Protein AF-A0A539DXN3-F1 (afdb_monomer_lite)

pLDDT: mean 89.13, std 8.42, range [56.31, 97.69]

Secondary structure (DSSP, 8-state):
-HHHHHHHHHHHHTTHHHHHHHHHHTTS-GGGHHHHHHHHHHHHHHHHHHHHHHHHHHHHHHGGGHHHHHHHHHHHHHHHHHHHHHHHSPPPP--S-TTTS-HHHHHHHHHHHHHHHHHHHHHT-

Structure (mmCIF, N/CA/C/O backbone):
data_AF-A0A539DXN3-F1
#
_entry.id   AF-A0A539DXN3-F1
#
loop_
_atom_site.group_PDB
_atom_site.id
_atom_site.type_symbol
_atom_site.label_atom_id
_atom_site.label_alt_id
_atom_site.label_comp_id
_atom_site.label_asym_id
_atom_site.label_entity_id
_atom_site.label_seq_id
_atom_site.pdbx_PDB_ins_code
_atom_site.Cartn_x
_atom_site.Cartn_y
_atom_site.Cartn_z
_atom_site.occupancy
_atom_site.B_iso_or_equiv
_atom_site.auth_seq_id
_atom_site.auth_comp_id
_atom_site.auth_asym_id
_atom_site.auth_atom_id
_atom_site.pdbx_PDB_model_num
ATOM 1 N N . MET A 1 1 ? -9.050 -16.212 19.896 1.00 78.69 1 MET A N 1
ATOM 2 C CA . MET A 1 1 ? -9.830 -15.711 18.737 1.00 78.69 1 MET A CA 1
ATOM 3 C C . MET A 1 1 ? -9.337 -14.353 18.241 1.00 78.69 1 MET A C 1
ATOM 5 O O . MET A 1 1 ? -8.990 -14.264 17.076 1.00 78.69 1 MET A O 1
ATOM 9 N N . VAL A 1 2 ? -9.224 -13.327 19.093 1.00 86.38 2 VAL A N 1
ATOM 10 C CA . VAL A 1 2 ? -8.748 -11.980 18.694 1.00 86.38 2 VAL A CA 1
ATOM 11 C C . VAL A 1 2 ? -7.361 -11.996 18.030 1.00 86.38 2 VAL A C 1
ATOM 13 O O . VAL A 1 2 ? -7.184 -11.389 16.980 1.00 86.38 2 VAL A O 1
ATOM 16 N N . LEU A 1 3 ? -6.407 -12.767 18.565 1.00 91.56 3 LEU A N 1
ATOM 17 C CA . LEU A 1 3 ? -5.065 -12.913 17.979 1.00 91.56 3 LEU A CA 1
ATOM 18 C C . LEU A 1 3 ? -5.085 -13.403 16.526 1.00 91.56 3 LEU A C 1
ATOM 20 O O . LEU A 1 3 ? -4.330 -12.893 15.712 1.00 91.56 3 LEU A O 1
ATOM 24 N N . VAL A 1 4 ? -5.977 -14.339 16.183 1.00 94.12 4 VAL A N 1
ATOM 25 C CA . VAL A 1 4 ? -6.091 -14.857 14.809 1.00 94.12 4 VAL A CA 1
ATOM 26 C C . VAL A 1 4 ? -6.466 -13.729 13.851 1.00 94.12 4 VAL A C 1
ATOM 28 O O . VAL A 1 4 ? -5.859 -13.598 12.795 1.00 94.12 4 VAL A O 1
ATOM 31 N N . TRP A 1 5 ? -7.405 -12.866 14.243 1.00 89.06 5 TRP A N 1
ATOM 32 C CA . TRP A 1 5 ? -7.808 -11.719 13.432 1.00 89.06 5 TRP A CA 1
ATOM 33 C C . TRP A 1 5 ? -6.695 -10.687 13.269 1.00 89.06 5 TRP A C 1
ATOM 35 O O . TRP A 1 5 ? -6.492 -10.200 12.162 1.00 89.06 5 TRP A O 1
ATOM 45 N N . PHE A 1 6 ? -5.933 -10.397 14.325 1.00 90.75 6 PHE A N 1
ATOM 46 C CA . PHE A 1 6 ? -4.772 -9.508 14.223 1.00 90.75 6 PHE A CA 1
ATOM 47 C C . PHE A 1 6 ? -3.648 -10.105 13.370 1.00 90.75 6 PHE A C 1
ATOM 49 O O . PHE A 1 6 ? -3.044 -9.381 12.584 1.00 90.75 6 PHE A O 1
ATOM 56 N N . CYS A 1 7 ? -3.398 -11.414 13.468 1.00 93.75 7 CYS A N 1
ATOM 57 C CA . CYS A 1 7 ? -2.445 -12.108 12.604 1.00 93.75 7 CYS A CA 1
ATOM 58 C C . CYS A 1 7 ? -2.877 -12.061 11.136 1.00 93.75 7 CYS A C 1
ATOM 60 O O . CYS A 1 7 ? -2.048 -11.788 10.275 1.00 93.75 7 CYS A O 1
ATOM 62 N N . LEU A 1 8 ? -4.161 -12.292 10.846 1.00 92.69 8 LEU A N 1
ATOM 63 C CA . LEU A 1 8 ? -4.694 -12.201 9.486 1.00 92.69 8 LEU A CA 1
ATOM 64 C C . LEU A 1 8 ? -4.605 -10.773 8.951 1.00 92.69 8 LEU A C 1
ATOM 66 O O . LEU A 1 8 ? -4.086 -10.567 7.861 1.00 92.69 8 LEU A O 1
ATOM 70 N N . LEU A 1 9 ? -5.063 -9.789 9.724 1.00 91.25 9 LEU A N 1
ATOM 71 C CA . LEU A 1 9 ? -5.007 -8.384 9.340 1.00 91.25 9 LEU A CA 1
ATOM 72 C C . LEU A 1 9 ? -3.559 -7.951 9.083 1.00 91.25 9 LEU A C 1
ATOM 74 O O . LEU A 1 9 ? -3.235 -7.519 7.985 1.00 91.25 9 LEU A O 1
ATOM 78 N N . GLY A 1 10 ? -2.670 -8.126 10.063 1.00 91.69 10 GLY A N 1
ATOM 79 C CA . GLY A 1 10 ? -1.268 -7.734 9.935 1.00 91.69 10 GLY A CA 1
ATOM 80 C C . GLY A 1 10 ? -0.550 -8.490 8.817 1.00 91.69 10 GLY A C 1
ATOM 81 O O . GLY A 1 10 ? 0.146 -7.875 8.014 1.00 91.69 10 GLY A O 1
ATOM 82 N N . GLY A 1 11 ? -0.764 -9.804 8.718 1.00 94.06 11 GLY A N 1
ATOM 83 C CA . GLY A 1 11 ? -0.153 -10.652 7.695 1.00 94.06 11 GLY A CA 1
ATOM 84 C C . GLY A 1 11 ? -0.594 -10.307 6.272 1.00 94.06 11 GLY A C 1
ATOM 85 O O . GLY A 1 11 ? 0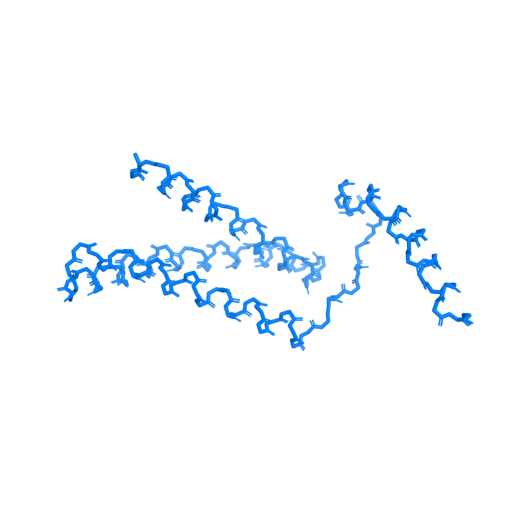.226 -10.350 5.359 1.00 94.06 11 GLY A O 1
ATOM 86 N N . LEU A 1 12 ? -1.858 -9.920 6.077 1.00 92.06 12 LEU A N 1
ATOM 87 C CA . LEU A 1 12 ? -2.379 -9.494 4.775 1.00 92.06 12 LEU A CA 1
ATOM 88 C C . LEU A 1 12 ? -2.002 -8.046 4.431 1.00 92.06 12 LEU A C 1
ATOM 90 O O . LEU A 1 12 ? -1.816 -7.736 3.255 1.00 92.06 12 LEU A O 1
ATOM 94 N N . SER A 1 13 ? -1.848 -7.170 5.427 1.00 93.81 13 SER A N 1
ATOM 95 C CA . SER A 1 13 ? -1.417 -5.784 5.213 1.00 93.81 13 SER A CA 1
ATOM 96 C C . SER A 1 13 ? 0.089 -5.663 4.953 1.00 93.81 13 SER A C 1
ATOM 98 O O . SER A 1 13 ? 0.507 -4.805 4.178 1.00 93.81 13 SER A O 1
ATOM 100 N N . TYR A 1 14 ? 0.916 -6.522 5.556 1.00 92.81 14 TYR A N 1
ATOM 101 C CA . TYR A 1 14 ? 2.378 -6.475 5.436 1.00 92.81 14 TYR A CA 1
ATOM 102 C C . TYR A 1 14 ? 2.912 -6.472 3.984 1.00 92.81 14 TYR A C 1
ATOM 104 O O . TYR A 1 14 ? 3.756 -5.632 3.665 1.00 92.81 14 TYR A O 1
ATOM 112 N N . PRO A 1 15 ? 2.427 -7.329 3.060 1.00 94.06 15 PRO A N 1
ATOM 113 C CA . PRO A 1 15 ? 2.913 -7.344 1.680 1.00 94.06 15 PRO A CA 1
ATOM 114 C C . PRO A 1 15 ? 2.393 -6.187 0.814 1.00 94.06 15 PRO A C 1
ATOM 116 O O . PRO A 1 15 ? 2.800 -6.079 -0.341 1.00 94.06 15 PRO A O 1
ATOM 119 N N . LEU A 1 16 ? 1.508 -5.312 1.310 1.00 93.06 16 LEU A N 1
ATOM 120 C CA . LEU A 1 16 ? 0.927 -4.248 0.481 1.00 93.06 16 LEU A CA 1
ATOM 121 C C . LEU A 1 16 ? 1.993 -3.321 -0.107 1.00 93.06 16 LEU A C 1
ATOM 123 O O . LEU A 1 16 ? 1.898 -2.955 -1.278 1.00 93.06 16 LEU A O 1
ATOM 127 N N . TYR A 1 17 ? 3.029 -2.986 0.668 1.00 93.06 17 TYR A N 1
ATOM 128 C CA . TYR A 1 17 ? 4.121 -2.150 0.173 1.00 93.06 17 TYR A CA 1
ATOM 129 C C . TYR A 1 17 ? 4.903 -2.840 -0.952 1.00 93.06 17 TYR A C 1
ATOM 131 O O . TYR A 1 17 ? 5.128 -2.236 -1.998 1.00 93.06 17 TYR A O 1
ATOM 139 N N . SER A 1 18 ? 5.280 -4.114 -0.782 1.00 93.56 18 SER A N 1
ATOM 140 C CA . SER A 1 18 ? 6.052 -4.837 -1.800 1.00 93.56 18 SER A CA 1
ATOM 141 C C . SER A 1 18 ? 5.239 -5.082 -3.073 1.00 93.56 18 SER A C 1
ATOM 143 O O . SER A 1 18 ? 5.781 -4.943 -4.169 1.00 93.56 18 SER A O 1
ATOM 145 N N . ILE A 1 19 ? 3.935 -5.358 -2.952 1.00 92.62 19 ILE A N 1
ATOM 146 C CA . ILE A 1 19 ? 3.017 -5.472 -4.094 1.00 92.62 19 ILE A CA 1
ATOM 147 C C . ILE A 1 19 ? 2.883 -4.128 -4.817 1.00 92.62 19 ILE A C 1
ATOM 149 O O . ILE A 1 19 ? 3.001 -4.086 -6.040 1.00 92.62 19 ILE A O 1
ATOM 153 N N . ALA A 1 20 ? 2.670 -3.025 -4.094 1.00 92.62 20 ALA A N 1
ATOM 154 C CA . ALA A 1 20 ? 2.556 -1.697 -4.694 1.00 92.62 20 ALA A CA 1
ATOM 155 C C . ALA A 1 20 ? 3.862 -1.252 -5.371 1.00 92.62 20 ALA A C 1
ATOM 157 O O . ALA A 1 20 ? 3.821 -0.672 -6.458 1.00 92.62 20 ALA A O 1
ATOM 158 N N . ALA A 1 21 ? 5.015 -1.562 -4.772 1.00 92.56 21 ALA A N 1
ATOM 159 C CA . ALA A 1 21 ? 6.325 -1.276 -5.345 1.00 92.56 21 ALA A CA 1
ATOM 160 C C . ALA A 1 21 ? 6.582 -2.104 -6.611 1.00 92.56 21 ALA A C 1
ATOM 162 O O . ALA A 1 21 ? 6.966 -1.542 -7.633 1.00 92.56 21 ALA A O 1
ATOM 163 N N . ALA A 1 22 ? 6.305 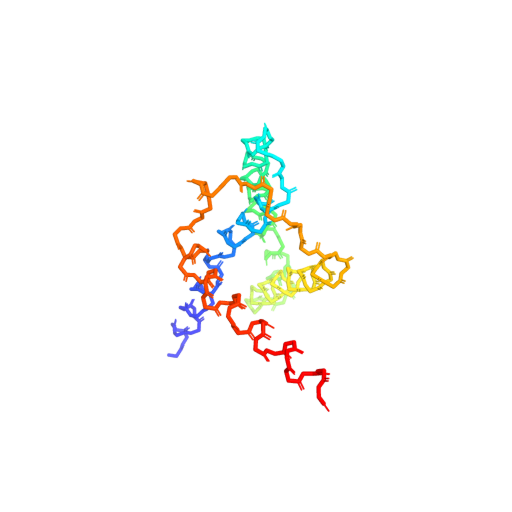-3.412 -6.583 1.00 90.00 22 ALA A N 1
ATOM 164 C CA . ALA A 1 22 ? 6.414 -4.273 -7.760 1.00 90.00 22 ALA A CA 1
ATOM 165 C C . ALA A 1 22 ? 5.488 -3.794 -8.885 1.00 90.00 22 ALA A C 1
ATOM 167 O O . ALA A 1 22 ? 5.942 -3.582 -10.006 1.00 90.00 22 ALA A O 1
ATOM 168 N N . TYR A 1 23 ? 4.222 -3.520 -8.556 1.00 89.88 23 TYR A N 1
ATOM 169 C CA . TYR A 1 23 ? 3.259 -2.984 -9.509 1.00 89.88 23 TYR A CA 1
ATOM 170 C C . TYR A 1 23 ? 3.726 -1.653 -10.091 1.00 89.88 23 TYR A C 1
ATOM 172 O O . TYR A 1 23 ? 3.621 -1.462 -11.287 1.00 89.88 23 TYR A O 1
ATOM 180 N N . THR A 1 24 ? 4.264 -0.732 -9.293 1.00 91.38 24 THR A N 1
ATOM 181 C CA . THR A 1 24 ? 4.766 0.555 -9.803 1.00 91.38 24 THR A CA 1
ATOM 182 C C . THR A 1 24 ? 5.987 0.363 -10.705 1.00 91.38 24 THR A C 1
ATOM 184 O O . THR A 1 24 ? 6.056 0.971 -11.772 1.00 91.38 24 THR A O 1
ATOM 187 N N . ASN A 1 25 ? 6.908 -0.530 -10.334 1.00 88.81 25 ASN A N 1
ATOM 188 C CA . ASN A 1 25 ? 8.125 -0.821 -11.096 1.00 88.81 25 ASN A CA 1
ATOM 189 C C . ASN A 1 25 ? 7.858 -1.386 -12.498 1.00 88.81 25 ASN A C 1
ATOM 191 O O . ASN A 1 25 ? 8.718 -1.241 -13.367 1.00 88.81 25 ASN A O 1
ATOM 195 N N . ASP A 1 26 ? 6.694 -1.998 -12.728 1.00 87.50 26 ASP A N 1
ATOM 196 C CA . ASP A 1 26 ? 6.285 -2.475 -14.053 1.00 87.50 26 ASP A CA 1
ATOM 197 C C . ASP A 1 26 ? 5.918 -1.324 -15.011 1.00 87.50 26 ASP A C 1
ATOM 199 O O . ASP A 1 26 ? 5.948 -1.499 -16.229 1.00 87.50 26 ASP A O 1
ATOM 203 N N . TRP A 1 27 ? 5.584 -0.138 -14.486 1.00 88.69 27 TRP A N 1
ATOM 204 C CA . TRP A 1 27 ? 5.156 1.029 -15.276 1.00 88.69 27 TRP A CA 1
ATOM 205 C C . TRP A 1 27 ? 6.252 2.068 -15.499 1.00 88.69 27 TRP A C 1
ATOM 207 O O . TRP A 1 27 ? 6.082 2.949 -16.341 1.00 88.69 27 TRP A O 1
ATOM 217 N N . ILE A 1 28 ? 7.344 1.991 -14.744 1.00 90.38 28 ILE A N 1
ATOM 218 C CA . ILE A 1 28 ? 8.427 2.972 -14.769 1.00 90.38 28 ILE A CA 1
ATOM 219 C C . ILE A 1 28 ? 9.532 2.506 -15.719 1.00 90.38 28 ILE A C 1
ATOM 221 O O . ILE A 1 28 ? 9.901 1.332 -15.745 1.00 90.38 28 ILE A O 1
ATOM 225 N N . GLU A 1 29 ? 10.056 3.437 -16.512 1.00 88.31 29 GLU A N 1
ATOM 226 C CA . GLU A 1 29 ? 11.183 3.175 -17.409 1.00 88.31 29 GLU A CA 1
ATOM 227 C C . GLU A 1 29 ? 12.470 2.925 -16.607 1.00 88.31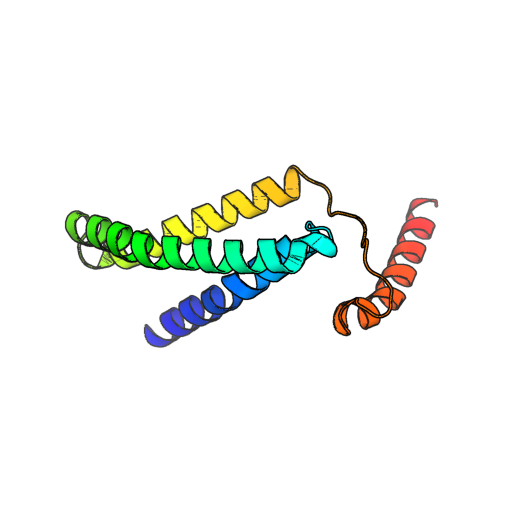 29 GLU A C 1
ATOM 229 O O . GLU A 1 29 ? 12.620 3.499 -15.522 1.00 88.31 29 GLU A O 1
ATOM 234 N N . PRO A 1 30 ? 13.380 2.047 -17.075 1.00 86.38 30 PRO A N 1
ATOM 235 C CA . PRO A 1 30 ? 14.554 1.628 -16.307 1.00 86.38 30 PRO A CA 1
ATOM 236 C C . PRO A 1 30 ? 15.382 2.786 -15.738 1.00 86.38 30 PRO A C 1
ATOM 238 O O . PRO A 1 30 ? 15.850 2.719 -14.601 1.00 86.38 30 PRO A O 1
ATOM 241 N N . GLU A 1 31 ? 15.491 3.876 -16.493 1.00 89.81 31 GLU A N 1
ATOM 242 C CA . GLU A 1 31 ? 16.249 5.084 -16.164 1.00 89.81 31 GLU A CA 1
ATOM 243 C C . GLU A 1 31 ? 15.644 5.852 -14.974 1.00 89.81 31 GLU A C 1
ATOM 245 O O . GLU A 1 31 ? 16.332 6.614 -14.295 1.00 89.81 31 GLU A O 1
ATOM 250 N N . HIS A 1 32 ? 14.358 5.639 -14.686 1.00 92.69 32 HIS A N 1
ATOM 251 C CA . HIS A 1 32 ? 13.599 6.356 -13.661 1.00 92.69 32 HIS A CA 1
ATOM 252 C C . HIS A 1 32 ? 13.303 5.520 -12.409 1.00 92.69 32 HIS A C 1
ATOM 254 O O . HIS A 1 32 ? 12.677 6.019 -11.471 1.00 92.69 32 HIS A O 1
ATOM 260 N N . LEU A 1 33 ? 13.774 4.271 -12.338 1.00 90.44 33 LEU A N 1
ATOM 261 C CA . LEU A 1 33 ? 13.461 3.361 -11.229 1.00 90.44 33 LEU A CA 1
ATOM 262 C C . LEU A 1 33 ? 13.931 3.873 -9.868 1.00 90.44 33 LEU A C 1
ATOM 264 O O . LEU A 1 33 ? 13.186 3.787 -8.896 1.00 90.44 33 LEU A O 1
ATOM 268 N N . ASN A 1 34 ? 15.135 4.442 -9.794 1.00 93.38 34 ASN A N 1
ATOM 269 C CA . ASN A 1 34 ? 15.668 4.965 -8.534 1.00 93.38 34 ASN A CA 1
ATOM 270 C C . ASN A 1 34 ? 14.847 6.159 -8.026 1.00 93.38 34 ASN A C 1
ATOM 272 O O . ASN A 1 34 ? 14.558 6.248 -6.833 1.00 93.38 34 ASN A O 1
ATOM 276 N N . ALA A 1 35 ? 14.427 7.045 -8.935 1.00 95.38 35 ALA A N 1
ATOM 277 C CA . ALA A 1 35 ? 13.571 8.181 -8.605 1.00 95.38 35 ALA A CA 1
ATOM 278 C C . ALA A 1 35 ? 12.158 7.732 -8.188 1.00 95.38 35 ALA A C 1
ATOM 280 O O . ALA A 1 35 ? 11.579 8.280 -7.253 1.00 95.38 35 ALA A O 1
ATOM 281 N N . ALA A 1 36 ? 11.605 6.703 -8.835 1.00 95.06 36 ALA A N 1
ATOM 282 C CA . ALA A 1 36 ? 10.321 6.133 -8.436 1.00 95.06 36 ALA A CA 1
ATOM 283 C C . ALA A 1 36 ? 10.394 5.439 -7.066 1.00 95.06 36 ALA A C 1
ATOM 285 O O . ALA A 1 36 ? 9.482 5.585 -6.253 1.00 95.06 36 ALA A O 1
ATOM 286 N N . ALA A 1 37 ? 11.485 4.722 -6.781 1.00 94.12 37 ALA A N 1
ATOM 287 C CA . ALA A 1 37 ? 11.690 4.050 -5.503 1.00 94.12 37 ALA A CA 1
ATOM 288 C C . ALA A 1 37 ? 11.762 5.041 -4.331 1.00 94.12 37 ALA A C 1
ATOM 290 O O . ALA A 1 37 ? 11.126 4.809 -3.302 1.00 94.12 37 ALA A O 1
ATOM 291 N N . SER A 1 38 ? 12.480 6.161 -4.484 1.00 96.31 38 SER A N 1
ATOM 292 C CA . SER A 1 38 ? 12.527 7.193 -3.442 1.00 96.31 38 SER A CA 1
ATOM 293 C C . SER A 1 38 ? 11.150 7.814 -3.210 1.00 96.31 38 SER A C 1
ATOM 295 O O . SER A 1 38 ? 10.722 7.921 -2.062 1.00 96.31 38 SER A O 1
ATOM 297 N N . LEU A 1 39 ? 10.406 8.117 -4.280 1.00 96.75 39 LEU A N 1
ATOM 298 C CA . LEU A 1 39 ? 9.051 8.654 -4.174 1.00 96.75 39 LEU A CA 1
ATOM 299 C C . LEU A 1 39 ? 8.088 7.684 -3.473 1.00 96.75 39 LEU A C 1
ATOM 301 O O . LEU A 1 39 ? 7.285 8.118 -2.649 1.00 96.75 39 LEU A O 1
ATOM 305 N N . LEU A 1 40 ? 8.176 6.379 -3.748 1.00 96.25 40 LEU A N 1
ATOM 306 C CA . LEU A 1 40 ? 7.364 5.362 -3.068 1.00 96.25 40 LEU A CA 1
ATOM 307 C C . LEU A 1 40 ? 7.617 5.339 -1.557 1.00 96.25 40 LEU A C 1
ATOM 309 O O . LEU A 1 40 ? 6.661 5.297 -0.781 1.00 96.25 40 LEU A O 1
ATOM 313 N N . VAL A 1 41 ? 8.882 5.408 -1.131 1.00 96.69 41 VAL A N 1
ATOM 314 C CA . VAL A 1 41 ? 9.238 5.475 0.297 1.00 96.69 41 VAL A CA 1
ATOM 315 C C . VAL A 1 41 ? 8.748 6.783 0.916 1.00 96.69 41 VAL A C 1
ATOM 317 O O . VAL A 1 41 ? 8.192 6.770 2.014 1.00 96.69 41 VAL A O 1
ATOM 320 N N . THR A 1 42 ? 8.890 7.909 0.214 1.00 97.50 42 THR A N 1
ATOM 321 C CA . THR A 1 42 ? 8.373 9.203 0.677 1.00 97.50 42 THR A CA 1
ATOM 322 C C . THR A 1 42 ? 6.857 9.162 0.867 1.00 97.50 42 THR A C 1
ATOM 324 O O . THR A 1 42 ? 6.366 9.563 1.920 1.00 97.50 42 THR A O 1
ATOM 327 N N . LEU A 1 43 ? 6.109 8.624 -0.100 1.00 96.25 43 LEU A N 1
ATOM 328 C CA . LEU A 1 43 ? 4.654 8.471 -0.008 1.00 96.25 43 LEU A CA 1
ATOM 329 C C . LEU A 1 43 ? 4.245 7.524 1.124 1.00 96.25 43 LEU A C 1
ATOM 331 O O . LEU A 1 43 ? 3.280 7.803 1.837 1.00 96.25 43 LEU A O 1
ATOM 335 N N . TYR A 1 44 ? 4.994 6.439 1.332 1.00 94.94 44 TYR A N 1
ATOM 336 C CA . TYR A 1 44 ? 4.791 5.554 2.475 1.00 94.94 44 TYR A CA 1
ATOM 337 C C . TYR A 1 44 ? 4.984 6.301 3.803 1.00 94.94 44 TYR A C 1
ATOM 339 O O . TYR A 1 44 ? 4.156 6.176 4.703 1.00 94.94 44 TYR A O 1
ATOM 347 N N . GLY A 1 45 ? 6.014 7.149 3.898 1.00 97.00 45 GLY A N 1
ATOM 348 C CA . GLY A 1 45 ? 6.246 8.024 5.049 1.00 97.00 45 GLY A CA 1
ATOM 349 C C . GLY A 1 45 ? 5.098 9.007 5.296 1.00 97.00 45 GLY A C 1
ATOM 350 O O . GLY A 1 45 ? 4.635 9.134 6.427 1.00 97.00 45 GLY A O 1
ATOM 351 N N . VAL A 1 46 ? 4.574 9.645 4.244 1.00 97.69 46 VAL A N 1
ATOM 352 C CA . VAL A 1 46 ? 3.389 10.516 4.349 1.00 97.69 46 VAL A CA 1
ATOM 353 C C . VAL A 1 46 ? 2.191 9.732 4.888 1.00 97.69 46 VAL A C 1
ATOM 355 O O . VAL A 1 46 ? 1.531 10.186 5.820 1.00 97.69 46 VAL A O 1
ATOM 358 N N . GLY A 1 47 ? 1.939 8.530 4.365 1.00 94.81 47 GLY A N 1
ATOM 359 C CA . GLY A 1 47 ? 0.884 7.648 4.867 1.00 94.81 47 GLY A CA 1
ATOM 360 C C . GLY A 1 47 ? 1.078 7.256 6.335 1.00 9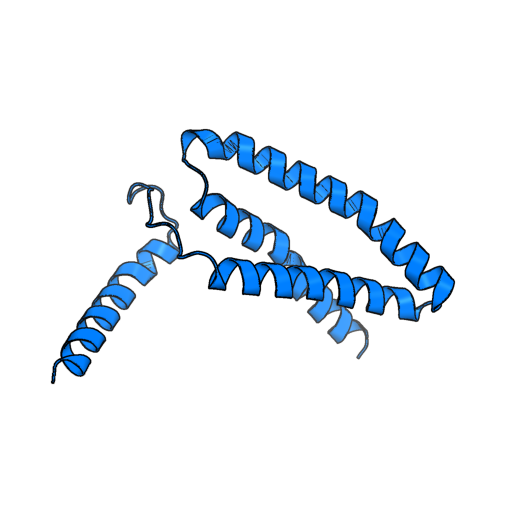4.81 47 GLY A C 1
ATOM 361 O O . GLY A 1 47 ? 0.109 7.243 7.092 1.00 94.81 47 GLY A O 1
ATOM 362 N N . ALA A 1 48 ? 2.318 7.001 6.760 1.00 95.50 48 ALA A N 1
ATOM 363 C CA . ALA A 1 48 ? 2.652 6.673 8.145 1.00 95.50 48 ALA A CA 1
ATOM 364 C C . ALA A 1 48 ? 2.412 7.843 9.114 1.00 95.50 48 ALA A C 1
ATOM 366 O O . ALA A 1 48 ? 2.071 7.607 10.270 1.00 95.50 48 ALA A O 1
ATOM 367 N N . VAL A 1 49 ? 2.539 9.090 8.646 1.00 97.62 49 VAL A N 1
ATOM 368 C CA . VAL A 1 49 ? 2.180 10.285 9.424 1.00 97.62 49 VAL A CA 1
ATOM 369 C C . VAL A 1 49 ? 0.667 10.497 9.431 1.00 97.62 49 VAL A C 1
ATOM 371 O O . VAL A 1 49 ? 0.086 10.686 10.493 1.00 97.62 49 VAL A O 1
ATOM 374 N N . VAL A 1 50 ? 0.009 10.436 8.270 1.00 96.94 50 VAL A N 1
ATOM 375 C CA . VAL A 1 50 ? -1.433 10.715 8.129 1.00 96.94 50 VAL A CA 1
ATOM 376 C C . VAL A 1 50 ? -2.300 9.641 8.799 1.00 96.94 50 VAL A C 1
ATOM 378 O O . VAL A 1 50 ? -3.325 9.961 9.400 1.00 96.94 50 VAL A O 1
ATOM 381 N N . GLY A 1 51 ? -1.894 8.372 8.732 1.00 95.00 51 GLY A N 1
ATOM 382 C CA . GLY A 1 51 ? -2.659 7.228 9.237 1.00 95.00 51 GLY A CA 1
ATOM 383 C C . GLY A 1 51 ? -3.066 7.346 10.712 1.00 95.00 51 GLY A C 1
ATOM 384 O O . GLY A 1 51 ? -4.261 7.250 11.004 1.00 95.00 51 GLY A O 1
ATOM 385 N N . PRO A 1 52 ? -2.129 7.603 11.645 1.00 96.25 52 PRO A N 1
ATOM 386 C CA . PRO A 1 52 ? -2.441 7.826 13.054 1.00 96.25 52 PRO A CA 1
ATOM 387 C C . PRO A 1 52 ? -3.417 8.979 13.297 1.00 96.25 52 PRO A C 1
ATOM 389 O O . PRO A 1 52 ? -4.280 8.844 14.159 1.00 96.25 52 PRO A O 1
ATOM 392 N N . PHE A 1 53 ? -3.350 10.075 12.530 1.00 97.00 53 PHE A N 1
ATOM 393 C CA . PHE A 1 53 ? -4.317 11.173 12.664 1.00 97.00 53 PHE A CA 1
ATOM 394 C C . PHE A 1 53 ? -5.727 10.743 12.255 1.00 97.00 53 PHE A C 1
ATOM 396 O O . PHE A 1 53 ? -6.683 11.018 12.978 1.00 97.00 53 PHE A O 1
ATOM 403 N N . VAL A 1 54 ? -5.866 10.017 11.140 1.00 96.44 54 VAL A N 1
ATOM 404 C CA . VAL A 1 54 ? -7.162 9.466 10.709 1.00 96.44 54 VAL A CA 1
ATOM 405 C C . VAL A 1 54 ? -7.709 8.504 11.764 1.00 96.44 54 VAL A C 1
ATOM 407 O O . VAL A 1 54 ? -8.870 8.612 12.159 1.00 96.44 54 VAL A O 1
ATOM 410 N N . ALA A 1 55 ? -6.870 7.597 12.271 1.00 96.50 55 ALA A N 1
ATOM 411 C CA . ALA A 1 55 ? -7.260 6.669 13.325 1.00 96.50 55 ALA A CA 1
ATOM 412 C C . ALA A 1 55 ? -7.669 7.402 14.611 1.00 96.50 55 ALA A C 1
ATOM 414 O O . ALA A 1 55 ? -8.706 7.073 15.178 1.00 96.50 55 ALA A O 1
ATOM 415 N N . ALA A 1 56 ? -6.918 8.424 15.029 1.00 97.06 56 ALA A N 1
ATOM 416 C CA . ALA A 1 56 ? -7.228 9.227 16.206 1.00 97.06 56 ALA A CA 1
ATOM 417 C C . ALA A 1 56 ? -8.587 9.927 16.075 1.00 97.06 56 ALA A C 1
ATOM 419 O O . ALA A 1 56 ? -9.402 9.841 16.986 1.00 97.06 56 ALA A O 1
ATOM 420 N N . VAL A 1 57 ? -8.880 10.555 14.932 1.00 97.38 57 VAL A N 1
ATOM 421 C CA . VAL A 1 57 ? -10.178 11.212 14.689 1.00 97.38 57 VAL A CA 1
ATOM 422 C C . VAL A 1 57 ? -11.336 10.208 14.734 1.00 97.38 57 VAL A C 1
ATOM 424 O O . VAL A 1 57 ? -12.370 10.472 15.358 1.00 97.38 57 VAL A O 1
ATOM 427 N N . MET A 1 58 ? -11.175 9.033 14.121 1.00 97.38 58 MET A N 1
ATOM 428 C CA . MET A 1 58 ? -12.209 7.993 14.162 1.00 97.38 58 MET A CA 1
ATOM 429 C C . MET A 1 58 ? -12.382 7.405 15.565 1.00 97.38 58 MET A C 1
ATOM 431 O O . MET A 1 58 ? -13.506 7.155 15.993 1.00 97.38 58 MET A O 1
ATOM 435 N N . MET A 1 59 ? -11.291 7.226 16.312 1.00 97.50 59 MET A N 1
ATOM 436 C CA . MET A 1 59 ? -11.349 6.752 17.694 1.00 97.50 59 MET A CA 1
ATOM 437 C C . MET A 1 59 ? -11.986 7.778 18.637 1.00 97.50 59 MET A C 1
ATOM 439 O O . MET A 1 59 ? -12.747 7.394 19.520 1.00 97.50 59 MET A O 1
ATOM 443 N N . SER A 1 60 ? -11.741 9.073 18.432 1.00 97.38 60 SER A N 1
ATOM 444 C CA . SER A 1 60 ? -12.361 10.142 19.226 1.00 97.38 60 SER A CA 1
ATOM 445 C C . SER A 1 60 ? -13.871 10.245 19.007 1.00 97.38 60 SER A C 1
ATOM 447 O O . SER A 1 60 ? -14.597 10.601 19.928 1.00 97.38 60 SER A O 1
ATOM 449 N N . SER A 1 61 ? -14.359 9.932 17.803 1.00 96.50 61 SER A N 1
ATOM 450 C CA . SER A 1 61 ? -15.785 10.038 17.457 1.00 96.50 61 SER A CA 1
ATOM 451 C C . SER A 1 61 ? -16.584 8.758 17.723 1.00 96.50 61 SER A C 1
ATOM 453 O O . SER A 1 61 ? -17.738 8.835 18.133 1.00 96.50 61 SER A O 1
ATOM 455 N N . MET A 1 62 ? -15.988 7.582 17.503 1.00 95.69 62 MET A N 1
ATOM 456 C CA . MET A 1 62 ? -16.671 6.278 17.570 1.00 95.69 62 MET A CA 1
ATOM 457 C C . MET A 1 62 ? -16.175 5.392 18.726 1.00 95.69 62 MET A C 1
ATOM 459 O O . MET A 1 62 ? -16.590 4.237 18.850 1.00 95.69 62 MET A O 1
ATOM 463 N N . GLY A 1 63 ? -15.256 5.894 19.555 1.00 95.75 63 GLY A N 1
ATOM 464 C CA . GLY A 1 63 ? -14.588 5.119 20.597 1.00 95.75 63 GLY A CA 1
ATOM 465 C C . GLY A 1 63 ? -13.581 4.099 20.036 1.00 95.75 63 GLY A C 1
ATOM 466 O O . GLY A 1 63 ? -13.149 4.201 18.886 1.00 95.75 63 GLY A O 1
ATOM 467 N N . PRO A 1 64 ? -13.206 3.063 20.809 1.00 94.06 64 PRO A N 1
ATOM 468 C CA . PRO A 1 64 ? -12.161 2.105 20.422 1.00 94.06 64 PRO A CA 1
ATOM 469 C C . PRO A 1 64 ? -12.415 1.366 19.098 1.00 94.06 64 PRO A C 1
ATOM 471 O O . PRO A 1 64 ? -11.474 1.012 18.390 1.00 94.06 64 PRO A O 1
ATOM 474 N N . VAL A 1 65 ? -13.685 1.164 18.729 1.00 94.75 65 VAL A N 1
ATOM 475 C CA . VAL A 1 65 ? -14.074 0.518 17.461 1.00 94.75 65 VAL A CA 1
ATOM 476 C C . VAL A 1 65 ? -13.660 1.363 16.246 1.00 94.75 65 VAL A C 1
ATOM 478 O O . VAL A 1 65 ? -13.420 0.815 15.169 1.00 94.75 65 VAL A O 1
ATOM 481 N N . GLY A 1 66 ? -13.492 2.679 16.419 1.00 95.81 66 GLY A N 1
ATOM 482 C CA . GLY A 1 66 ? -13.031 3.600 15.380 1.00 95.81 66 GLY A CA 1
ATOM 483 C C . GLY A 1 66 ? -11.677 3.224 14.767 1.00 95.81 66 GLY A C 1
ATOM 484 O O . GLY A 1 66 ? -11.448 3.500 13.592 1.00 95.81 66 GLY A O 1
ATOM 485 N N . PHE A 1 67 ? -10.811 2.518 15.503 1.00 94.00 67 PHE A N 1
ATOM 486 C CA . PHE A 1 67 ? -9.549 1.997 14.967 1.00 94.00 67 PHE A CA 1
ATOM 487 C C . PHE A 1 67 ? -9.763 0.958 13.854 1.00 94.00 67 PHE A C 1
ATOM 489 O O . PHE A 1 67 ? -9.093 0.982 12.826 1.00 94.00 67 PHE A O 1
ATOM 496 N N . PHE A 1 68 ? -10.721 0.045 14.019 1.00 93.06 68 PHE A N 1
ATOM 497 C CA . PHE A 1 68 ? -11.006 -0.961 12.994 1.00 93.06 68 PHE A CA 1
ATOM 498 C C . PHE A 1 68 ? -11.730 -0.354 11.793 1.00 93.06 68 PHE A C 1
ATOM 500 O O . PHE A 1 68 ? -11.475 -0.752 10.656 1.00 93.06 68 PHE A O 1
ATOM 507 N N . TRP A 1 69 ? -12.583 0.647 12.026 1.00 95.81 69 TRP A N 1
ATOM 508 C CA . TRP A 1 69 ? -13.206 1.401 10.941 1.00 95.81 69 TRP A CA 1
ATOM 509 C C . TRP A 1 69 ? -12.188 2.192 10.122 1.00 95.81 69 TRP A C 1
ATOM 511 O O . TRP A 1 69 ? -12.280 2.180 8.896 1.00 95.81 69 TRP A O 1
ATOM 521 N N . SER A 1 70 ? -11.187 2.810 10.755 1.00 95.62 70 SER A N 1
ATOM 522 C CA . SER A 1 70 ? -10.132 3.514 10.019 1.00 95.62 70 SER A CA 1
ATOM 523 C C . SER A 1 70 ? -9.324 2.551 9.147 1.00 95.62 70 SER A C 1
ATOM 525 O O . SER A 1 70 ? -9.101 2.828 7.967 1.00 95.62 70 SER A O 1
ATOM 527 N N . LEU A 1 71 ? -8.980 1.371 9.672 1.00 94.38 71 LEU A N 1
ATOM 528 C CA . LEU A 1 71 ? -8.337 0.307 8.903 1.00 94.38 71 LEU A CA 1
ATOM 529 C C . LEU A 1 71 ? -9.194 -0.148 7.720 1.00 94.38 71 LEU A C 1
ATOM 531 O O . LEU A 1 71 ? -8.673 -0.259 6.609 1.00 94.38 71 LEU A O 1
ATOM 535 N N . PHE A 1 72 ? -10.488 -0.393 7.940 1.00 94.81 72 PHE A N 1
ATOM 536 C CA . PHE A 1 72 ? -11.416 -0.799 6.887 1.00 94.81 72 PHE A CA 1
ATOM 537 C C . PHE A 1 72 ? -11.498 0.252 5.778 1.00 94.81 72 PHE A C 1
ATOM 539 O O . PHE A 1 72 ? -11.336 -0.088 4.609 1.00 94.81 72 PHE A O 1
ATOM 546 N N . VAL A 1 73 ? -11.685 1.527 6.132 1.00 95.75 73 VAL A N 1
ATOM 547 C CA . VAL A 1 73 ? -11.777 2.630 5.166 1.00 95.75 73 VAL A CA 1
ATOM 548 C C . VAL A 1 73 ? -10.486 2.758 4.358 1.00 95.75 73 VAL A C 1
ATOM 550 O O . VAL A 1 73 ? -10.544 2.821 3.132 1.00 95.75 73 VAL A O 1
ATOM 553 N N . LEU A 1 74 ? -9.316 2.732 5.005 1.00 94.88 74 LEU A N 1
ATOM 554 C CA . LEU A 1 74 ? -8.030 2.849 4.310 1.00 94.88 74 LEU A CA 1
ATOM 555 C C . LEU A 1 74 ? -7.787 1.672 3.352 1.00 94.88 74 LEU A C 1
ATOM 557 O O . LEU A 1 74 ? -7.402 1.887 2.202 1.00 94.88 74 LEU A O 1
ATOM 561 N N . HIS A 1 75 ? -8.075 0.436 3.771 1.00 94.62 75 HIS A N 1
ATOM 562 C CA . HIS A 1 75 ? -7.951 -0.734 2.894 1.00 94.62 75 HIS A CA 1
ATOM 563 C C . HIS A 1 75 ? -8.981 -0.719 1.759 1.00 94.62 75 HIS A C 1
ATOM 565 O O . HIS A 1 75 ? -8.645 -1.076 0.630 1.00 94.62 75 HIS A O 1
ATOM 571 N N . ALA A 1 76 ? -10.212 -0.274 2.022 1.00 96.31 76 ALA A N 1
ATOM 572 C CA . ALA A 1 76 ? -11.244 -0.133 1.002 1.00 96.31 76 ALA A CA 1
ATOM 573 C C . ALA A 1 76 ? -10.851 0.906 -0.059 1.00 96.31 76 ALA A C 1
ATOM 575 O O . ALA A 1 76 ? -11.013 0.644 -1.249 1.00 96.31 76 ALA A O 1
ATOM 576 N N . LEU A 1 77 ? -10.272 2.042 0.345 1.00 96.06 77 LEU A N 1
ATOM 577 C CA . LEU A 1 77 ? -9.756 3.057 -0.579 1.00 96.06 77 LEU A CA 1
ATOM 578 C C . LEU A 1 77 ? -8.657 2.488 -1.483 1.00 96.06 77 LEU A C 1
ATOM 580 O O . LEU A 1 77 ? -8.711 2.670 -2.700 1.00 96.06 77 LEU A O 1
ATOM 584 N N . ILE A 1 78 ? -7.705 1.744 -0.909 1.00 94.31 78 ILE A N 1
ATOM 585 C CA . ILE A 1 78 ? -6.657 1.052 -1.673 1.00 94.31 78 ILE A CA 1
ATOM 586 C C . ILE A 1 78 ? -7.292 0.058 -2.655 1.00 94.31 78 ILE A C 1
ATOM 588 O O . ILE A 1 78 ? -6.983 0.089 -3.845 1.00 94.31 78 ILE A O 1
ATOM 592 N N . ALA A 1 79 ? -8.214 -0.790 -2.195 1.00 94.88 79 ALA A N 1
ATOM 593 C CA . ALA A 1 79 ? -8.871 -1.792 -3.030 1.00 94.88 79 ALA A CA 1
ATOM 594 C C . ALA A 1 79 ? -9.643 -1.162 -4.201 1.00 94.88 79 ALA A C 1
ATOM 596 O O . ALA A 1 79 ? -9.478 -1.589 -5.345 1.00 94.88 79 ALA A O 1
ATOM 597 N N . VAL A 1 80 ? -10.436 -0.117 -3.945 1.00 97.44 80 VAL A N 1
ATOM 598 C CA . VAL A 1 80 ? -11.174 0.612 -4.987 1.00 97.44 80 VAL A CA 1
ATOM 599 C C . VAL A 1 80 ? -10.209 1.248 -5.982 1.00 97.44 80 VAL A C 1
ATOM 601 O O . VAL A 1 80 ? -10.401 1.096 -7.190 1.00 97.44 80 VAL A O 1
ATOM 604 N N . PHE A 1 81 ? -9.146 1.900 -5.504 1.00 94.56 81 PHE A N 1
ATOM 605 C CA . PHE A 1 81 ? -8.132 2.498 -6.368 1.00 94.56 81 PHE A CA 1
ATOM 606 C C . PHE A 1 81 ? -7.456 1.456 -7.268 1.00 94.56 81 PHE A C 1
ATOM 608 O O . PHE A 1 81 ? -7.355 1.668 -8.478 1.00 94.56 81 PHE A O 1
ATOM 615 N N . PHE A 1 82 ? -7.042 0.313 -6.716 1.00 92.62 82 PHE A N 1
ATOM 616 C CA . PHE A 1 82 ? -6.413 -0.759 -7.489 1.00 92.62 82 PHE A CA 1
ATOM 617 C C . PHE A 1 82 ? -7.368 -1.364 -8.519 1.00 92.62 82 PHE A C 1
ATOM 619 O O . PHE A 1 82 ? -6.983 -1.540 -9.675 1.00 92.62 82 PHE A O 1
ATOM 626 N N . VAL A 1 83 ? -8.621 -1.641 -8.145 1.00 94.44 83 VAL A N 1
ATOM 627 C CA . VAL A 1 83 ? -9.637 -2.150 -9.081 1.00 94.44 83 VAL A CA 1
ATOM 628 C C . VAL A 1 83 ? -9.884 -1.151 -10.207 1.00 94.44 83 VAL A C 1
ATOM 630 O O . VAL A 1 83 ? -9.899 -1.540 -11.376 1.00 94.44 83 VAL A O 1
ATOM 633 N N . HIS A 1 84 ? -10.038 0.131 -9.877 1.00 95.94 84 HIS A N 1
ATOM 634 C CA . HIS A 1 84 ? -10.185 1.191 -10.868 1.00 95.94 84 HIS A CA 1
ATOM 635 C C . HIS A 1 84 ? -8.967 1.244 -11.801 1.00 95.94 84 HIS A C 1
ATOM 637 O O . HIS A 1 84 ? -9.117 1.205 -13.020 1.00 95.94 84 HIS A O 1
ATOM 643 N N . ARG A 1 85 ? -7.749 1.249 -11.250 1.00 92.62 85 ARG A N 1
ATOM 644 C CA . ARG A 1 85 ? -6.515 1.344 -12.035 1.00 92.62 85 ARG A CA 1
ATOM 645 C C . ARG A 1 85 ? -6.299 0.138 -12.952 1.00 92.62 85 ARG A C 1
ATOM 647 O O . ARG A 1 85 ? -5.929 0.331 -14.105 1.00 92.62 85 ARG A O 1
ATOM 654 N N . MET A 1 86 ? -6.581 -1.079 -12.490 1.00 90.62 86 M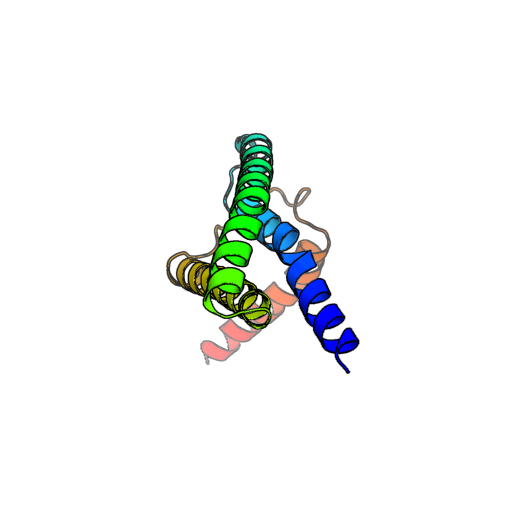ET A N 1
ATOM 655 C CA . MET A 1 86 ? -6.475 -2.288 -13.319 1.00 90.62 86 MET A CA 1
ATOM 656 C C . MET A 1 86 ? -7.520 -2.341 -14.439 1.00 90.62 86 MET A C 1
ATOM 658 O O . MET A 1 86 ? -7.266 -2.934 -15.484 1.00 90.62 86 MET A O 1
ATOM 662 N N . ARG A 1 87 ? -8.705 -1.753 -14.235 1.00 93.19 87 ARG A N 1
ATOM 663 C CA . ARG A 1 87 ? -9.755 -1.703 -15.266 1.00 93.19 87 ARG A CA 1
ATOM 664 C C . ARG A 1 87 ? -9.490 -0.630 -16.313 1.00 93.19 87 ARG A C 1
ATOM 666 O O . ARG A 1 87 ? -9.761 -0.853 -17.489 1.00 93.19 87 ARG A O 1
ATOM 673 N N . SER A 1 88 ? -8.975 0.514 -15.883 1.00 93.38 88 SER A N 1
ATOM 674 C CA . SER A 1 88 ? -8.796 1.681 -16.743 1.00 93.38 88 SER A CA 1
ATOM 675 C C . SER A 1 88 ? -7.521 1.615 -17.592 1.00 93.38 88 SER A C 1
ATOM 677 O O . SER A 1 88 ? -7.485 2.215 -18.663 1.00 93.38 88 SER A O 1
ATOM 679 N N . TRP A 1 89 ? -6.495 0.856 -17.182 1.00 89.44 89 TRP A N 1
ATOM 680 C CA . TRP A 1 89 ? -5.266 0.704 -17.965 1.00 89.44 89 TRP A CA 1
ATOM 681 C C . TRP A 1 89 ? -4.888 -0.757 -18.221 1.00 89.44 89 TRP A C 1
ATOM 683 O O . TRP A 1 89 ? -4.956 -1.610 -17.339 1.00 89.44 89 TRP A O 1
ATOM 693 N N . ARG A 1 90 ? -4.417 -1.037 -19.441 1.00 81.94 90 ARG A N 1
ATOM 694 C CA . ARG A 1 90 ? -3.818 -2.331 -19.790 1.00 81.94 90 ARG A CA 1
ATOM 695 C C . ARG A 1 90 ? -2.386 -2.388 -19.277 1.00 81.94 90 ARG A C 1
ATOM 697 O O . ARG A 1 90 ? -1.662 -1.408 -19.407 1.00 81.94 90 ARG A O 1
ATOM 704 N N . SER A 1 91 ? -1.992 -3.539 -18.737 1.00 76.19 91 SER A N 1
ATOM 705 C CA . SER A 1 91 ? -0.625 -3.775 -18.264 1.00 76.19 91 SER A CA 1
ATOM 706 C C . SER A 1 91 ? 0.402 -3.392 -19.345 1.00 76.19 91 SER A C 1
ATOM 708 O O . SER A 1 91 ? 0.218 -3.776 -20.508 1.00 76.19 91 SER A O 1
ATOM 710 N N . PRO A 1 92 ? 1.448 -2.619 -18.995 1.00 76.50 92 PRO A N 1
ATOM 711 C CA . PRO A 1 92 ? 2.526 -2.303 -19.916 1.00 76.50 92 PRO A CA 1
ATOM 712 C C . PRO A 1 92 ? 3.207 -3.602 -20.351 1.00 76.50 92 PRO A C 1
ATOM 714 O O . PRO A 1 92 ? 3.416 -4.514 -19.552 1.00 76.50 92 PRO A O 1
ATOM 717 N N . LEU A 1 93 ? 3.534 -3.701 -21.641 1.00 67.69 93 LEU A N 1
ATOM 718 C CA . LEU A 1 93 ? 4.345 -4.809 -22.138 1.00 67.69 93 LEU A CA 1
ATOM 719 C C . LEU A 1 93 ? 5.692 -4.786 -21.414 1.00 67.69 93 LEU A C 1
ATOM 721 O O . LEU A 1 93 ? 6.248 -3.709 -21.200 1.00 67.69 93 LEU A O 1
ATOM 725 N N . VAL A 1 94 ? 6.205 -5.962 -21.044 1.00 67.12 94 VAL A N 1
ATOM 726 C CA . VAL A 1 94 ? 7.506 -6.093 -20.377 1.00 67.12 94 VAL A CA 1
ATOM 727 C C . VAL A 1 94 ? 8.564 -5.401 -21.235 1.00 67.12 94 VAL A C 1
ATOM 729 O O . VAL A 1 94 ? 8.939 -5.904 -22.290 1.00 67.12 94 VAL A O 1
ATOM 732 N N . LYS A 1 95 ? 9.022 -4.228 -20.784 1.00 66.88 95 LYS A N 1
ATOM 733 C CA . LYS A 1 95 ? 10.069 -3.441 -21.453 1.00 66.88 95 LYS A CA 1
ATOM 734 C C . LYS A 1 95 ? 11.480 -3.940 -21.112 1.00 66.88 95 LYS A C 1
ATOM 736 O O . LYS A 1 95 ? 12.447 -3.482 -21.708 1.00 66.88 95 LYS A O 1
ATOM 741 N N . ARG A 1 96 ? 11.611 -4.843 -20.132 1.00 70.38 96 ARG A N 1
ATOM 742 C CA . ARG A 1 96 ? 12.907 -5.258 -19.581 1.00 70.38 96 ARG A CA 1
ATOM 743 C C . ARG A 1 96 ? 13.556 -6.406 -20.359 1.00 70.38 96 ARG A C 1
ATOM 745 O O . ARG A 1 96 ? 12.845 -7.324 -20.776 1.00 70.38 96 ARG A O 1
ATOM 752 N N . PRO A 1 97 ? 14.897 -6.415 -20.479 1.00 77.94 97 PRO A N 1
ATOM 753 C CA . PRO A 1 97 ? 15.640 -7.558 -20.994 1.00 77.94 97 PRO A CA 1
ATOM 754 C C . PRO A 1 97 ? 15.352 -8.847 -20.213 1.00 77.94 97 PRO A C 1
ATOM 756 O O . PRO A 1 97 ? 15.109 -8.835 -19.004 1.00 77.94 97 PRO A O 1
ATOM 759 N N . TRP A 1 98 ? 15.469 -9.991 -20.890 1.00 74.62 98 TRP A N 1
ATOM 760 C CA . TRP A 1 98 ? 15.288 -11.320 -20.290 1.00 74.62 98 TRP A CA 1
ATOM 761 C C . TRP A 1 98 ? 16.194 -11.594 -19.083 1.00 74.62 98 TRP A C 1
ATOM 763 O O . TRP A 1 98 ? 15.842 -12.402 -18.228 1.00 74.62 98 TRP A O 1
ATOM 773 N N . SER A 1 99 ? 17.346 -10.928 -18.997 1.00 78.69 99 SER A N 1
ATOM 774 C CA . SER A 1 99 ? 18.283 -11.009 -17.873 1.00 78.69 99 SER A CA 1
ATOM 775 C C . SER A 1 99 ? 17.809 -10.276 -16.616 1.00 78.69 99 SER A C 1
ATOM 777 O O . SER A 1 99 ? 18.327 -10.574 -15.540 1.00 78.69 99 SER A O 1
ATOM 779 N N . GLU A 1 100 ? 16.805 -9.402 -16.710 1.00 77.19 100 GLU A N 1
ATOM 780 C CA . GLU A 1 100 ? 16.331 -8.545 -15.612 1.00 77.19 100 GLU A CA 1
ATOM 781 C C . GLU A 1 100 ? 14.931 -8.904 -15.094 1.00 77.19 100 GLU A C 1
ATOM 783 O O . GLU A 1 100 ? 14.515 -8.434 -14.037 1.00 77.19 100 GLU A O 1
ATOM 788 N N . VAL A 1 101 ? 14.190 -9.764 -15.797 1.00 77.06 101 VAL A N 1
ATOM 789 C CA . VAL A 1 101 ? 12.908 -10.289 -15.295 1.00 77.06 101 VAL A CA 1
ATOM 790 C C . VAL A 1 101 ? 13.131 -11.236 -14.118 1.00 77.06 101 VAL A C 1
ATOM 792 O O . VAL A 1 101 ? 14.088 -12.011 -14.108 1.00 77.06 101 VAL A O 1
ATOM 795 N N . SER A 1 102 ? 12.245 -11.206 -13.123 1.00 79.56 102 SER A N 1
ATOM 796 C CA . SER A 1 102 ? 12.368 -12.044 -11.926 1.00 79.56 102 SER A CA 1
ATOM 797 C C . SER A 1 102 ? 12.304 -13.544 -12.257 1.00 79.56 102 SER A C 1
ATOM 799 O O . SER A 1 102 ? 11.652 -13.960 -13.218 1.00 79.56 102 SER A O 1
ATOM 801 N N . LEU A 1 103 ? 12.974 -14.382 -11.454 1.00 79.62 103 LEU A N 1
ATOM 802 C CA . LEU A 1 103 ? 12.967 -15.843 -11.634 1.00 79.62 103 LEU A CA 1
ATOM 803 C C . LEU A 1 103 ? 11.548 -16.440 -11.707 1.00 79.62 103 LEU A C 1
ATOM 805 O O . LEU A 1 103 ? 11.311 -17.235 -12.618 1.00 79.62 103 LEU A O 1
ATOM 809 N N . PRO A 1 104 ? 10.582 -16.039 -10.851 1.00 80.00 104 PRO A N 1
ATOM 810 C CA . PRO A 1 104 ? 9.203 -16.498 -10.984 1.00 80.00 104 PRO A CA 1
ATOM 811 C C . PRO A 1 104 ? 8.593 -16.118 -12.337 1.00 80.00 104 PRO A C 1
ATOM 813 O O . PRO A 1 104 ? 8.006 -16.968 -13.003 1.00 80.00 104 PRO A O 1
ATOM 816 N N . ALA A 1 105 ? 8.782 -14.875 -12.795 1.00 77.06 105 ALA A N 1
ATOM 817 C CA . ALA A 1 105 ? 8.252 -14.429 -14.083 1.00 77.06 105 ALA A CA 1
ATOM 818 C C . ALA A 1 105 ? 8.809 -15.261 -15.253 1.00 77.06 105 ALA A C 1
ATOM 820 O O . ALA A 1 105 ? 8.058 -15.630 -16.155 1.00 77.06 105 ALA A O 1
ATOM 821 N N . ARG A 1 106 ? 10.098 -15.630 -15.208 1.00 81.44 106 ARG A N 1
ATOM 822 C CA . ARG A 1 106 ? 10.715 -16.524 -16.205 1.00 81.44 106 ARG A CA 1
ATOM 823 C C . ARG A 1 106 ? 10.161 -17.944 -16.129 1.00 81.44 106 ARG A C 1
ATOM 825 O O . ARG A 1 106 ? 9.806 -18.510 -17.160 1.00 81.44 106 ARG A O 1
ATOM 832 N N . ALA A 1 107 ? 10.060 -18.506 -14.924 1.00 82.69 107 ALA A N 1
ATOM 833 C CA . ALA A 1 107 ? 9.582 -19.870 -14.706 1.00 82.69 107 ALA A CA 1
ATOM 834 C C . ALA A 1 107 ? 8.148 -20.070 -15.225 1.00 82.69 107 ALA A C 1
ATOM 836 O O . ALA A 1 107 ? 7.838 -21.101 -15.823 1.00 82.69 107 ALA A O 1
ATOM 837 N N . PHE A 1 108 ? 7.285 -19.064 -15.064 1.00 81.88 108 PHE A N 1
ATOM 838 C CA . PHE A 1 108 ? 5.899 -19.125 -15.528 1.00 81.88 108 PHE A CA 1
ATOM 839 C C . PHE A 1 108 ? 5.704 -18.731 -16.998 1.00 81.88 108 PHE A C 1
ATOM 841 O O . PHE A 1 108 ? 4.631 -18.986 -17.548 1.00 81.88 108 PHE A O 1
ATOM 848 N N . TYR A 1 109 ? 6.716 -18.178 -17.673 1.00 81.31 109 TYR A N 1
ATOM 849 C CA . TYR A 1 109 ? 6.579 -17.709 -19.054 1.00 81.31 109 TYR A CA 1
ATOM 850 C C . TYR A 1 109 ? 6.289 -18.841 -20.052 1.00 81.31 109 TYR A C 1
ATOM 852 O O . TYR A 1 109 ? 5.364 -18.742 -20.866 1.00 81.31 109 TYR A O 1
ATOM 860 N N . VAL A 1 110 ? 7.051 -19.940 -19.987 1.00 82.38 110 VAL A N 1
ATOM 861 C CA . VAL A 1 110 ? 6.910 -21.075 -20.919 1.00 82.38 110 VAL A CA 1
ATOM 862 C C . VAL A 1 110 ? 5.559 -21.789 -20.738 1.00 82.38 110 VAL A C 1
ATOM 864 O O . VAL A 1 110 ? 4.829 -21.908 -21.728 1.00 82.38 110 VAL A O 1
ATOM 867 N N . PRO A 1 111 ? 5.138 -22.183 -19.515 1.00 85.25 111 PRO A N 1
ATOM 868 C CA . PRO A 1 111 ? 3.814 -22.769 -19.304 1.00 85.25 111 PRO A CA 1
ATOM 869 C C . PRO A 1 111 ? 2.666 -21.839 -19.719 1.00 85.25 111 PRO A C 1
ATOM 871 O O . PRO A 1 111 ? 1.708 -22.287 -20.355 1.00 85.25 111 PRO A O 1
ATOM 874 N N . ALA A 1 112 ? 2.762 -20.539 -19.413 1.00 82.31 112 ALA A N 1
ATOM 875 C CA . ALA A 1 112 ? 1.737 -19.562 -19.779 1.00 82.31 112 ALA A CA 1
ATOM 876 C C . ALA A 1 112 ? 1.594 -19.427 -21.302 1.00 82.31 112 ALA A C 1
ATOM 878 O O . ALA A 1 112 ? 0.472 -19.392 -21.816 1.00 82.31 112 ALA A O 1
ATOM 879 N N . THR A 1 113 ? 2.714 -19.419 -22.029 1.00 83.25 113 THR A N 1
ATOM 880 C CA . THR A 1 113 ? 2.729 -19.337 -23.495 1.00 83.25 113 THR A CA 1
ATOM 881 C C . THR A 1 113 ? 2.098 -20.578 -24.127 1.00 83.25 113 THR A C 1
ATOM 883 O O . THR A 1 113 ? 1.222 -20.454 -24.985 1.00 83.25 113 THR A O 1
ATOM 886 N N . ILE A 1 114 ? 2.452 -21.778 -23.651 1.00 85.12 114 ILE A N 1
ATOM 887 C CA . ILE A 1 114 ? 1.863 -23.043 -24.120 1.00 85.12 114 ILE A CA 1
ATOM 888 C C . ILE A 1 114 ? 0.344 -23.056 -23.883 1.00 85.12 114 ILE A C 1
ATOM 890 O O . ILE A 1 114 ? -0.432 -23.343 -24.800 1.00 85.12 114 ILE A O 1
ATOM 894 N N . ALA A 1 115 ? -0.108 -22.676 -22.683 1.00 87.06 115 ALA A N 1
ATOM 895 C CA . ALA A 1 115 ? -1.530 -22.617 -22.347 1.00 87.06 115 ALA A CA 1
ATOM 896 C C . ALA A 1 115 ? -2.296 -21.570 -23.180 1.00 87.06 115 ALA A C 1
ATOM 898 O O . ALA A 1 115 ? -3.447 -21.802 -23.565 1.00 87.06 115 ALA A O 1
ATOM 899 N N . ALA A 1 116 ? -1.680 -20.422 -23.475 1.00 83.75 116 ALA A N 1
ATOM 900 C CA . ALA A 1 116 ? -2.270 -19.374 -24.306 1.00 83.75 116 ALA A CA 1
ATOM 901 C C . ALA A 1 116 ? -2.425 -19.818 -25.770 1.00 83.75 116 ALA A C 1
ATOM 903 O O . ALA A 1 116 ? -3.481 -19.598 -26.372 1.00 83.75 116 ALA A O 1
ATOM 904 N N . ILE A 1 117 ? -1.416 -20.496 -26.326 1.00 82.94 117 ILE A N 1
ATOM 905 C CA . ILE A 1 117 ? -1.465 -21.084 -27.673 1.00 82.94 117 ILE A CA 1
ATOM 906 C C . ILE A 1 117 ? -2.560 -22.157 -27.744 1.00 82.94 117 ILE A C 1
ATOM 908 O O . ILE A 1 117 ? -3.376 -22.148 -28.670 1.00 82.94 117 ILE A O 1
ATOM 912 N N . GLY A 1 118 ? -2.637 -23.035 -26.736 1.00 82.38 118 GLY A N 1
ATOM 913 C CA . GLY A 1 118 ? -3.682 -24.056 -26.631 1.00 82.38 118 GLY A CA 1
ATOM 914 C C . GLY A 1 118 ? -5.094 -23.462 -26.576 1.00 82.38 118 GLY A C 1
ATOM 915 O O . GLY A 1 118 ? -5.989 -23.918 -27.292 1.00 82.38 118 GLY A O 1
ATOM 916 N N . ARG A 1 119 ? -5.292 -22.387 -25.798 1.00 82.38 119 ARG A N 1
ATOM 917 C CA . ARG A 1 119 ? -6.569 -21.654 -25.737 1.00 82.38 119 ARG A CA 1
ATOM 918 C C . ARG A 1 119 ? -6.934 -20.987 -27.064 1.00 82.38 119 ARG A C 1
ATOM 920 O O . ARG A 1 119 ? -8.093 -21.069 -27.463 1.00 82.38 119 ARG A O 1
ATOM 927 N N . ARG A 1 120 ? -5.979 -20.370 -27.774 1.00 79.00 120 ARG A N 1
ATOM 928 C CA . ARG A 1 120 ? -6.236 -19.780 -29.105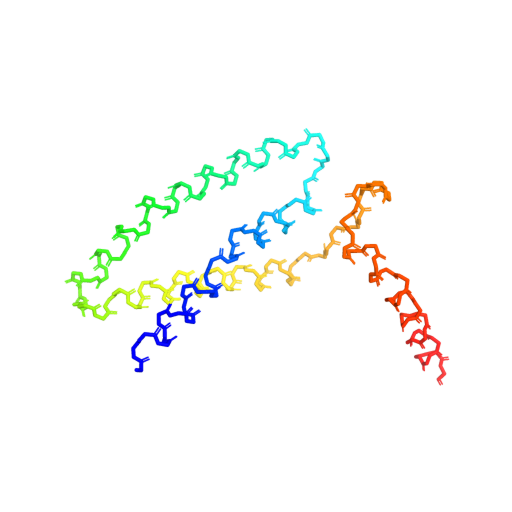 1.00 79.00 120 ARG A CA 1
ATOM 929 C C . ARG A 1 120 ? -6.644 -20.834 -30.134 1.00 79.00 120 ARG A C 1
ATOM 931 O O . ARG A 1 120 ? -7.600 -20.604 -30.865 1.00 79.00 120 ARG A O 1
ATOM 938 N N . ARG A 1 121 ? -5.987 -22.001 -30.153 1.00 77.94 121 ARG A N 1
ATOM 939 C CA . ARG A 1 121 ? -6.342 -23.105 -31.066 1.00 77.94 121 ARG A CA 1
ATOM 940 C C . ARG A 1 121 ? -7.745 -23.662 -30.815 1.00 77.94 121 ARG A C 1
ATOM 942 O O . ARG A 1 121 ? -8.435 -23.982 -31.773 1.00 77.94 121 ARG A O 1
ATOM 949 N N . ARG A 1 122 ? -8.181 -23.751 -29.552 1.00 74.88 122 ARG A N 1
ATOM 950 C CA . ARG A 1 122 ? -9.544 -24.197 -29.200 1.00 74.88 122 ARG A CA 1
ATOM 951 C C . ARG A 1 122 ? -10.635 -23.186 -29.545 1.00 74.88 122 ARG A C 1
ATOM 953 O O . ARG A 1 122 ? -11.743 -23.606 -29.816 1.00 74.88 122 ARG A O 1
ATOM 960 N N . ARG A 1 123 ? -10.336 -21.885 -29.516 1.00 73.62 123 ARG A N 1
ATOM 961 C CA . ARG A 1 123 ? -11.312 -20.815 -29.799 1.00 73.62 123 ARG A CA 1
ATOM 962 C C . ARG A 1 123 ? -11.517 -20.552 -31.299 1.00 73.62 123 ARG A C 1
ATOM 964 O O . ARG A 1 123 ? -12.398 -19.786 -31.657 1.00 73.62 123 ARG A O 1
ATOM 971 N N . SER A 1 124 ? -10.666 -21.137 -32.145 1.00 66.50 124 SER A N 1
ATOM 972 C CA . SER A 1 124 ? -10.697 -21.027 -33.611 1.00 66.50 124 SER A CA 1
ATOM 973 C C . SER A 1 124 ? -11.331 -22.251 -34.297 1.00 66.50 124 SER A C 1
ATOM 975 O O . SER A 1 124 ? -11.314 -22.320 -35.524 1.00 66.50 124 SER A O 1
ATOM 977 N N . ARG A 1 125 ? -11.819 -23.225 -33.522 1.00 56.31 125 ARG A N 1
ATOM 978 C CA . ARG A 1 125 ? -12.652 -24.350 -33.968 1.00 56.31 125 ARG A CA 1
ATOM 979 C C . ARG A 1 125 ? -14.060 -24.135 -33.441 1.00 56.31 125 ARG A C 1
ATOM 981 O O . ARG A 1 125 ? -14.992 -24.559 -34.147 1.00 56.31 125 ARG A O 1
#

Foldseek 3Di:
DVVVVVCVLCVVVVCPLVVVLVLVCQVDDPVCNVVVVVVSVVVVVVCVVVLVVQLVVQCVVVNPCSNVVSSVVVVVVVVVVVVVVPVVDDGDDRPDDPVPDDPVCVVVPVVVVVVVVVVVVVVVD

Sequence (125 aa):
MVLVWFCLLGGLSYPLYSIAAAYTNDWIEPEHLNAAASLLVTLYGVGAVVGPFVAAVMMSSMGPVGFFWSLFVLHALIAVFFVHRMRSWRSPLVKRPWSEVSLPARAFYVPATIAAIGRRRRRSR

Radius of gyration: 19.85 Å; chains: 1; bounding box: 35×36×55 Å